Protein AF-A0A8T1Y5Y4-F1 (afdb_monomer)

Organism: NCBI:txid1240361

InterPro domains:
  IPR006527 F-box associated beta-propeller, type 1 [PF07734] (2-130)
  IPR017451 F-box associated beta-propeller domain [TIGR01640] (47-130)

Nearest PDB structures (foldseek):
  8h38-assembly1_I  TM=5.692E-01  e=9.811E-02  Homo sapiens
  6euj-assembly1_C  TM=5.050E-01  e=3.024E-01  Bacteroides thetaiotaomicron VPI-5482
  7eeb-assembly1_H  TM=3.694E-01  e=1.204E-01  Mus musculus
  8jxj-assembly1_A  TM=2.579E-01  e=6.517E-01  Rattus norvegicus

pLDDT: mean 86.03, std 12.74, range [46.47, 97.69]

Structure (mmCIF, N/CA/C/O backbone):
data_AF-A0A8T1Y5Y4-F1
#
_entry.id   AF-A0A8T1Y5Y4-F1
#
loop_
_atom_site.group_PDB
_atom_site.id
_atom_site.type_symbol
_atom_site.label_atom_id
_atom_site.label_alt_id
_atom_site.label_comp_id
_atom_site.label_asym_id
_atom_site.label_entity_id
_atom_site.label_seq_id
_atom_site.pdbx_PDB_ins_code
_atom_site.Cartn_x
_atom_site.Cartn_y
_atom_site.Cartn_z
_atom_site.occupancy
_atom_site.B_iso_or_equiv
_atom_site.auth_seq_id
_atom_site.auth_comp_id
_atom_site.auth_asym_id
_atom_site.auth_atom_id
_atom_site.pdbx_PDB_model_num
ATOM 1 N N . MET A 1 1 ? -3.676 5.613 18.957 1.00 75.56 1 MET A N 1
ATOM 2 C CA . MET A 1 1 ? -4.320 4.454 18.305 1.00 75.56 1 MET A CA 1
ATOM 3 C C . MET A 1 1 ? -3.326 3.865 17.321 1.00 75.56 1 MET A C 1
ATOM 5 O O . MET A 1 1 ? -2.904 4.573 16.415 1.00 75.56 1 MET A O 1
ATOM 9 N N . GLY A 1 2 ? -2.870 2.641 17.576 1.00 87.94 2 GLY A N 1
ATOM 10 C CA . GLY A 1 2 ? -1.969 1.906 16.691 1.00 87.94 2 GLY A CA 1
ATOM 11 C C . GLY A 1 2 ? -2.746 0.980 15.761 1.00 87.94 2 GLY A C 1
ATOM 12 O O . GLY A 1 2 ? -3.940 0.744 15.963 1.00 87.94 2 GLY A O 1
ATOM 13 N N . PHE A 1 3 ? -2.063 0.440 14.758 1.00 91.56 3 PHE A N 1
ATOM 14 C CA . PHE A 1 3 ? -2.609 -0.576 13.866 1.00 91.56 3 PHE A CA 1
ATOM 15 C C . PHE A 1 3 ? -1.686 -1.783 13.837 1.00 91.56 3 PHE A C 1
ATOM 17 O O . PHE A 1 3 ? -0.466 -1.645 13.890 1.00 91.56 3 PHE A O 1
ATOM 24 N N . MET A 1 4 ? -2.276 -2.964 13.732 1.00 91.75 4 MET A N 1
ATOM 25 C CA . MET A 1 4 ? -1.553 -4.217 13.580 1.00 91.75 4 MET A CA 1
ATOM 26 C C . MET A 1 4 ? -2.290 -5.138 12.616 1.00 91.75 4 MET A C 1
ATOM 28 O O . MET A 1 4 ? -3.448 -4.891 12.267 1.00 91.75 4 MET A O 1
ATOM 32 N N . MET A 1 5 ? -1.624 -6.211 12.202 1.00 92.25 5 MET A N 1
ATOM 33 C CA . MET A 1 5 ? -2.266 -7.274 11.442 1.00 92.25 5 MET A CA 1
ATOM 34 C C . MET A 1 5 ? -2.492 -8.526 12.280 1.00 92.25 5 MET A C 1
ATOM 36 O O . MET A 1 5 ? -1.625 -8.914 13.059 1.00 92.25 5 MET A O 1
ATOM 40 N N . MET A 1 6 ? -3.630 -9.176 12.051 1.00 91.94 6 MET A N 1
ATOM 41 C CA . MET A 1 6 ? -3.974 -10.505 12.566 1.00 91.94 6 MET A CA 1
ATOM 42 C C . MET A 1 6 ? -4.724 -11.259 11.469 1.00 91.94 6 MET A C 1
ATOM 44 O O . MET A 1 6 ? -5.631 -10.694 10.871 1.00 91.94 6 MET A O 1
ATOM 48 N N . ASP A 1 7 ? -4.323 -12.491 11.152 1.00 91.44 7 ASP A N 1
ATOM 49 C CA . ASP A 1 7 ? -4.998 -13.350 10.162 1.00 91.44 7 ASP A CA 1
ATOM 50 C C . ASP A 1 7 ? -5.302 -12.669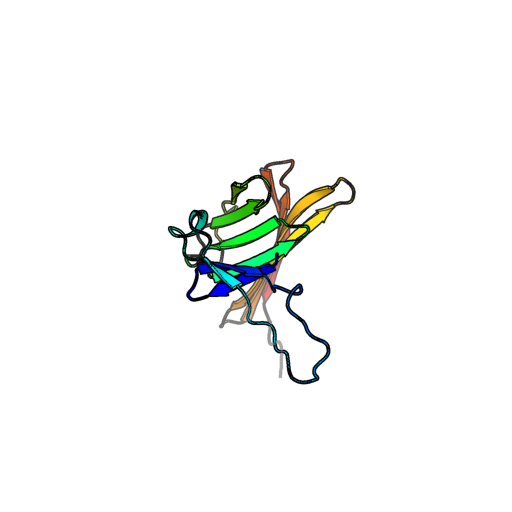 8.811 1.00 91.44 7 ASP A C 1
ATOM 52 O O . ASP A 1 7 ? -6.376 -12.805 8.232 1.00 91.44 7 ASP A O 1
ATOM 56 N N . SER A 1 8 ? -4.331 -11.920 8.272 1.00 93.25 8 SER A N 1
ATOM 57 C CA . SER A 1 8 ? -4.480 -11.116 7.038 1.00 93.25 8 SER A CA 1
ATOM 58 C C . SER A 1 8 ? -5.527 -9.986 7.118 1.00 93.25 8 SER A C 1
ATOM 60 O O . SER A 1 8 ? -5.962 -9.468 6.087 1.00 93.25 8 SER A O 1
ATOM 62 N N . ARG A 1 9 ? -5.941 -9.592 8.326 1.00 94.44 9 ARG A N 1
ATOM 63 C CA . ARG A 1 9 ? -6.838 -8.465 8.619 1.00 94.44 9 ARG A CA 1
ATOM 64 C C . ARG A 1 9 ? -6.088 -7.325 9.279 1.00 94.44 9 ARG A C 1
ATOM 66 O O . ARG A 1 9 ? -5.075 -7.538 9.938 1.00 94.44 9 ARG A O 1
ATOM 73 N N . VAL A 1 10 ? -6.632 -6.118 9.147 1.00 93.69 10 VAL A N 1
ATOM 74 C CA . VAL A 1 10 ? -6.143 -4.934 9.861 1.00 93.69 10 VAL A CA 1
ATOM 75 C C . VAL A 1 10 ? -6.981 -4.727 11.109 1.00 93.69 10 VAL A C 1
ATOM 77 O O . VAL A 1 10 ? -8.206 -4.609 11.037 1.00 93.69 10 V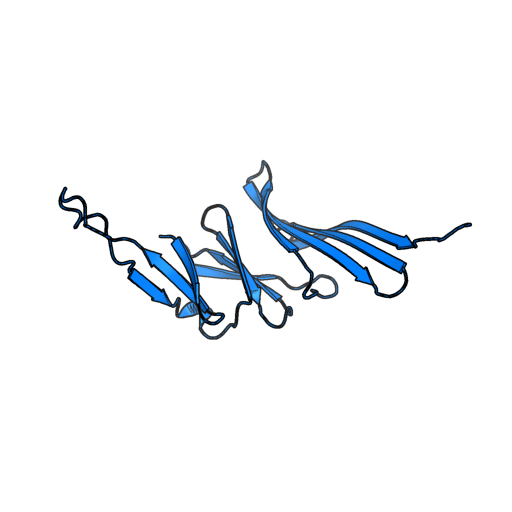AL A O 1
ATOM 80 N N . CYS A 1 11 ? -6.302 -4.627 12.242 1.00 93.62 11 CYS A N 1
ATOM 81 C CA . CYS A 1 11 ? -6.897 -4.329 13.530 1.00 93.62 11 CYS A CA 1
ATOM 82 C C . CYS A 1 11 ? -6.340 -3.007 14.051 1.00 93.62 11 CYS A C 1
ATOM 84 O O . CYS A 1 11 ? -5.145 -2.734 13.940 1.00 93.62 11 CYS A O 1
ATOM 86 N N . SER A 1 12 ? -7.196 -2.188 14.652 1.00 92.38 12 SER A N 1
ATOM 87 C CA . SER A 1 12 ? -6.730 -1.143 15.553 1.00 92.38 12 SER A CA 1
ATOM 88 C C . SER A 1 12 ? -6.379 -1.740 16.904 1.00 92.38 12 SER A C 1
ATOM 90 O O . SER A 1 12 ? -7.098 -2.607 17.401 1.00 92.38 12 SER A O 1
ATOM 92 N N . MET A 1 13 ? -5.324 -1.211 17.506 1.00 91.06 13 MET A N 1
ATOM 93 C CA . MET A 1 13 ? -4.879 -1.542 18.848 1.00 91.06 13 MET A CA 1
ATOM 94 C C . MET A 1 13 ? -4.821 -0.258 19.676 1.00 91.06 13 MET A C 1
ATOM 96 O O . MET A 1 13 ? -4.275 0.762 19.234 1.00 91.06 13 MET A O 1
ATOM 100 N N . ASN A 1 14 ? -5.405 -0.290 20.868 1.00 89.19 14 ASN A N 1
ATOM 101 C CA . ASN A 1 14 ? -5.340 0.810 21.821 1.00 89.19 14 ASN A CA 1
ATOM 102 C C . ASN A 1 14 ? -5.081 0.280 23.231 1.00 89.19 14 ASN A C 1
ATOM 104 O O . ASN A 1 14 ? -5.582 -0.784 23.577 1.00 89.19 14 ASN A O 1
ATOM 108 N N . PHE A 1 15 ? -4.341 1.036 24.037 1.00 84.12 15 PHE A N 1
ATOM 109 C CA . PHE A 1 15 ? -4.075 0.710 25.437 1.00 84.12 15 PHE A CA 1
ATOM 110 C C . PHE A 1 15 ? -4.868 1.672 26.313 1.00 84.12 15 PHE A C 1
ATOM 112 O O . PHE A 1 15 ? -4.809 2.886 26.094 1.00 84.12 15 PHE A O 1
ATOM 119 N N . ASP A 1 16 ? -5.624 1.141 27.270 1.00 79.06 16 ASP A N 1
ATOM 120 C CA . ASP A 1 16 ? -6.289 1.970 28.269 1.00 79.06 16 ASP A CA 1
ATOM 121 C C . ASP A 1 16 ? -5.321 2.274 29.411 1.00 79.06 16 ASP A C 1
ATOM 123 O O . ASP A 1 16 ? -5.145 1.496 30.343 1.00 79.06 16 ASP A O 1
ATOM 127 N N . LEU A 1 17 ? -4.652 3.419 29.307 1.00 76.94 17 LEU A N 1
ATOM 128 C CA . LEU A 1 17 ? -3.669 3.848 30.298 1.00 76.94 17 LEU A CA 1
ATOM 129 C C . LEU A 1 17 ? -4.317 4.516 31.522 1.00 76.94 17 LEU A C 1
ATOM 131 O O . LEU A 1 17 ? -3.597 4.892 32.442 1.00 76.94 17 LEU A O 1
ATOM 135 N N . GLN A 1 18 ? -5.645 4.702 31.551 1.00 72.69 18 GLN A N 1
ATOM 136 C CA . GLN A 1 18 ? -6.312 5.389 32.666 1.00 72.69 18 GLN A CA 1
ATOM 137 C C . GLN A 1 18 ? -6.449 4.517 33.921 1.00 72.69 18 GLN A C 1
ATOM 139 O O . GLN A 1 18 ? -6.648 5.056 35.006 1.00 72.69 18 GLN A O 1
ATOM 144 N N . GLY A 1 19 ? -6.332 3.194 33.780 1.00 61.56 19 GLY A N 1
ATOM 145 C CA . GLY A 1 19 ? -6.462 2.232 34.876 1.00 61.56 19 GLY A CA 1
ATOM 146 C C . GLY A 1 19 ? -5.161 1.868 35.593 1.00 61.56 19 GLY A C 1
ATOM 147 O O . GLY A 1 19 ? -5.213 1.033 36.487 1.00 61.56 19 GLY A O 1
ATOM 148 N N . ILE A 1 20 ? -4.015 2.451 35.215 1.00 66.50 20 ILE A N 1
ATOM 149 C CA . ILE A 1 20 ? -2.715 2.099 35.806 1.00 66.50 20 ILE A CA 1
ATOM 150 C C . ILE A 1 20 ? -2.665 2.633 37.241 1.00 66.50 20 ILE A C 1
ATOM 152 O O . ILE A 1 20 ? -2.441 3.825 37.468 1.00 66.50 20 ILE A O 1
ATOM 156 N N . HIS A 1 21 ? -2.872 1.752 38.218 1.00 62.22 21 HIS A N 1
ATOM 157 C CA . HIS A 1 21 ? -2.487 2.026 39.594 1.00 62.22 21 HIS A CA 1
ATOM 158 C C . HIS A 1 21 ? -0.988 1.717 39.725 1.00 62.22 21 HIS A C 1
ATOM 160 O O . HIS A 1 21 ? -0.473 0.811 39.084 1.00 62.22 21 HIS A O 1
ATOM 166 N N . ASN A 1 22 ? -0.253 2.497 40.524 1.00 60.22 22 ASN A N 1
ATOM 167 C CA . ASN A 1 22 ? 1.211 2.406 40.677 1.00 60.22 22 ASN A CA 1
ATOM 168 C C . ASN A 1 22 ? 1.690 1.126 41.408 1.00 60.22 22 ASN A C 1
ATOM 170 O O . ASN A 1 22 ? 2.527 1.209 42.305 1.00 60.22 22 ASN A O 1
ATOM 174 N N . ASN A 1 23 ? 1.153 -0.043 41.066 1.00 59.56 23 ASN A N 1
ATOM 175 C CA . ASN A 1 23 ? 1.620 -1.334 41.540 1.00 59.56 23 ASN A CA 1
ATOM 176 C C . ASN A 1 23 ? 2.446 -1.983 40.426 1.00 59.56 23 ASN A C 1
ATOM 178 O O . ASN A 1 23 ? 2.074 -1.953 39.256 1.00 59.56 23 ASN A O 1
ATOM 182 N N . GLU A 1 24 ? 3.584 -2.560 40.795 1.00 59.88 24 GLU A N 1
ATOM 183 C CA . GLU A 1 24 ? 4.662 -2.997 39.896 1.00 59.88 24 GLU A CA 1
ATOM 184 C C . GLU A 1 24 ? 4.292 -4.178 38.956 1.00 59.88 24 GLU A C 1
ATOM 186 O O . GLU A 1 24 ? 5.153 -4.682 38.239 1.00 59.88 24 GLU A O 1
ATOM 191 N N . GLU A 1 25 ? 3.015 -4.588 38.908 1.00 61.72 25 GLU A N 1
ATOM 192 C CA . GLU A 1 25 ? 2.484 -5.730 38.140 1.00 61.72 25 GLU A CA 1
ATOM 193 C C . GLU A 1 25 ? 1.307 -5.384 37.189 1.00 61.72 25 GLU A C 1
ATOM 195 O O . GLU A 1 25 ? 0.727 -6.288 36.586 1.00 61.72 25 GLU A O 1
ATOM 200 N N . ASP A 1 26 ? 0.947 -4.105 37.003 1.00 65.31 26 ASP A N 1
ATOM 201 C CA . ASP A 1 26 ? -0.180 -3.709 36.133 1.00 65.31 26 ASP A CA 1
ATOM 202 C C . ASP A 1 26 ? 0.199 -3.753 34.634 1.00 65.31 26 ASP A C 1
ATOM 204 O O . ASP A 1 26 ? 0.584 -2.756 34.016 1.00 65.31 26 ASP A O 1
ATOM 208 N N . PHE A 1 27 ? 0.072 -4.928 34.010 1.00 67.81 27 PHE A N 1
ATOM 209 C CA . PHE A 1 27 ? 0.045 -5.037 32.549 1.00 67.81 27 PHE A CA 1
ATOM 210 C C . PHE A 1 27 ? -1.313 -4.558 32.016 1.00 67.81 27 PHE A C 1
ATOM 212 O O . PHE A 1 27 ? -2.359 -5.092 32.375 1.00 67.81 27 PHE A O 1
ATOM 219 N N . VAL A 1 28 ? -1.304 -3.560 31.127 1.00 74.75 28 VAL A N 1
ATOM 220 C CA . VAL A 1 28 ? -2.524 -3.070 30.469 1.00 74.75 28 VAL A CA 1
ATOM 221 C C . VAL A 1 28 ? -2.893 -3.987 29.308 1.00 74.75 28 VAL A C 1
ATOM 223 O O . VAL A 1 28 ? -2.149 -4.084 28.326 1.00 74.75 28 VAL A O 1
ATOM 226 N N . ASP A 1 29 ? -4.076 -4.594 29.384 1.00 81.00 29 ASP A N 1
ATOM 227 C CA . ASP A 1 29 ? -4.625 -5.374 28.280 1.00 81.00 29 ASP A CA 1
ATOM 228 C C . ASP A 1 29 ? -4.923 -4.473 27.067 1.00 81.00 29 ASP A C 1
ATOM 230 O O . ASP A 1 29 ? -5.644 -3.472 27.175 1.00 81.00 29 ASP A O 1
ATOM 234 N N . PRO A 1 30 ? -4.401 -4.802 25.872 1.00 85.06 30 PRO A N 1
ATOM 235 C CA . PRO A 1 30 ? -4.709 -4.039 24.678 1.00 85.06 30 PRO A CA 1
ATOM 236 C C . PRO A 1 30 ? -6.142 -4.300 24.211 1.00 85.06 30 PRO A C 1
ATOM 238 O O . PRO A 1 30 ? -6.564 -5.436 23.995 1.00 85.06 30 PRO A O 1
ATOM 241 N N . CYS A 1 31 ? -6.873 -3.229 23.919 1.00 88.19 31 CYS A N 1
ATOM 242 C CA . CYS A 1 31 ? -8.122 -3.315 23.183 1.00 88.19 31 CYS A CA 1
ATOM 243 C C . CYS A 1 31 ? -7.819 -3.460 21.687 1.00 88.19 31 CYS A C 1
ATOM 245 O O . CYS A 1 31 ? -7.370 -2.510 21.034 1.00 88.19 31 CYS A O 1
ATOM 247 N N . ILE A 1 32 ? -8.074 -4.651 21.146 1.00 91.25 32 ILE A N 1
ATOM 248 C CA . ILE A 1 32 ? -7.894 -4.966 19.727 1.00 91.25 32 ILE A CA 1
ATOM 249 C C . ILE A 1 32 ? -9.265 -5.021 19.058 1.00 91.25 32 ILE A C 1
ATOM 251 O O . ILE A 1 32 ? -10.162 -5.736 19.501 1.00 91.25 32 ILE A O 1
ATOM 255 N N . LYS A 1 33 ? -9.437 -4.257 17.979 1.00 92.12 33 LYS A N 1
ATOM 256 C CA . LYS A 1 33 ? -10.672 -4.241 17.184 1.00 92.12 33 LYS A CA 1
ATOM 257 C C . LYS A 1 33 ? -10.344 -4.352 15.707 1.00 92.12 33 LYS A C 1
ATOM 259 O O . LYS A 1 33 ? -9.570 -3.549 15.189 1.00 92.12 33 LYS A O 1
ATOM 264 N N . GLN A 1 34 ? -10.952 -5.319 15.030 1.00 92.31 34 GLN A N 1
ATOM 265 C CA . GLN A 1 34 ? -10.843 -5.451 13.582 1.00 92.31 34 GLN A CA 1
ATOM 266 C C . GLN A 1 34 ? -11.513 -4.260 12.884 1.00 92.31 34 GLN A C 1
ATOM 268 O O . GLN A 1 34 ? -12.569 -3.777 13.302 1.00 92.31 34 GLN A O 1
ATOM 273 N N . ILE A 1 35 ? -10.890 -3.769 11.816 1.00 93.56 35 ILE A N 1
ATOM 274 C CA . ILE A 1 35 ? -11.418 -2.656 11.033 1.00 93.56 35 ILE A CA 1
ATOM 275 C C . ILE A 1 35 ? -12.415 -3.186 10.004 1.00 93.56 35 ILE A C 1
ATOM 277 O O . ILE A 1 35 ? -12.025 -3.550 8.897 1.00 93.56 35 ILE A O 1
ATOM 281 N N . ALA A 1 36 ? -13.706 -3.097 10.338 1.00 91.25 36 ALA A N 1
ATOM 282 C CA . ALA A 1 36 ? -14.812 -3.573 9.500 1.00 91.25 36 ALA A CA 1
ATOM 283 C C . ALA A 1 36 ? -14.736 -3.110 8.032 1.00 91.25 36 ALA A C 1
ATOM 285 O O . ALA A 1 36 ? -15.076 -3.839 7.102 1.00 91.25 36 ALA A O 1
ATOM 286 N N . LYS A 1 37 ? -14.240 -1.887 7.801 1.00 89.31 37 LYS A N 1
ATOM 287 C CA . LYS A 1 37 ? -14.089 -1.317 6.456 1.00 89.31 37 LYS A CA 1
ATOM 288 C C . LYS A 1 37 ? -13.144 -2.127 5.551 1.00 89.31 37 LYS A C 1
ATOM 290 O O . LYS A 1 37 ? -13.270 -2.065 4.330 1.00 89.31 37 LYS A O 1
ATOM 295 N N . LEU A 1 38 ? -12.195 -2.854 6.133 1.00 91.62 38 LEU A N 1
ATOM 296 C CA . LEU A 1 38 ? -11.194 -3.644 5.419 1.00 91.62 38 LEU A CA 1
ATOM 297 C C . LEU A 1 38 ? -11.509 -5.150 5.436 1.00 91.62 38 LEU A C 1
ATOM 299 O O . LEU A 1 38 ? -10.746 -5.937 4.885 1.00 91.62 38 LEU A O 1
ATOM 303 N N . ASP A 1 39 ? -12.663 -5.560 5.971 1.00 88.50 39 ASP A N 1
ATOM 304 C CA . ASP A 1 39 ? -13.061 -6.969 6.129 1.00 88.50 39 ASP A CA 1
ATOM 305 C C . ASP A 1 39 ? -13.319 -7.712 4.816 1.00 88.50 39 ASP A C 1
ATOM 307 O O . ASP A 1 39 ? -13.479 -8.929 4.797 1.00 88.50 39 ASP A O 1
ATOM 311 N N . GLN A 1 40 ? -13.360 -7.029 3.684 1.00 89.94 40 GLN A N 1
ATOM 312 C CA . GLN A 1 40 ? -13.498 -7.695 2.386 1.00 89.94 40 GLN A CA 1
ATOM 313 C C . GLN A 1 40 ? -12.151 -7.890 1.685 1.00 89.94 40 GLN A C 1
ATOM 315 O O . GLN A 1 40 ? -12.101 -8.456 0.598 1.00 89.94 40 GLN A O 1
ATOM 320 N N . ILE A 1 41 ? -11.059 -7.414 2.289 1.00 92.75 41 ILE A N 1
ATOM 321 C CA . ILE A 1 41 ? -9.738 -7.369 1.672 1.00 92.75 41 ILE A CA 1
ATOM 322 C C . ILE A 1 41 ? -8.769 -8.160 2.548 1.00 92.75 41 ILE A C 1
ATOM 324 O O . ILE A 1 41 ? -8.620 -7.886 3.737 1.00 92.75 41 ILE A O 1
ATOM 328 N N . GLU A 1 42 ? -8.097 -9.143 1.956 1.00 95.25 42 GLU A N 1
ATOM 329 C CA . GLU A 1 42 ? -6.984 -9.828 2.611 1.00 95.25 42 GLU A CA 1
ATOM 330 C C . GLU A 1 42 ? -5.695 -9.038 2.389 1.00 95.25 42 GLU A C 1
ATOM 332 O O . GLU A 1 42 ? -5.314 -8.745 1.253 1.00 95.25 42 GLU A O 1
ATOM 337 N N . ILE A 1 43 ? -5.016 -8.692 3.478 1.00 95.25 43 ILE A N 1
ATOM 338 C CA . ILE A 1 43 ? -3.835 -7.829 3.473 1.00 95.25 43 ILE A CA 1
ATOM 339 C C . ILE A 1 43 ? -2.627 -8.644 3.933 1.00 95.25 43 ILE A C 1
ATOM 341 O O . ILE A 1 43 ? -2.690 -9.375 4.918 1.00 95.25 43 ILE A O 1
ATOM 345 N N . SER A 1 44 ? -1.519 -8.543 3.198 1.00 94.31 44 SER A N 1
ATOM 346 C CA . SER A 1 44 ? -0.266 -9.245 3.506 1.00 94.31 44 SER A CA 1
ATOM 347 C C . SER A 1 44 ? 0.744 -8.375 4.247 1.00 94.31 44 SER A C 1
ATOM 349 O O . SER A 1 44 ? 1.584 -8.903 4.974 1.00 94.31 44 SER A O 1
ATOM 351 N N . LYS A 1 45 ? 0.683 -7.049 4.075 1.00 93.69 45 LYS A N 1
ATOM 352 C CA . LYS A 1 45 ? 1.576 -6.083 4.730 1.00 93.69 45 LYS A CA 1
ATOM 353 C C . LYS A 1 45 ? 0.842 -4.770 4.987 1.00 93.69 45 LYS A C 1
ATOM 355 O O . LYS A 1 45 ? 0.066 -4.327 4.141 1.00 93.69 45 LYS A O 1
ATOM 360 N N . VAL A 1 46 ? 1.148 -4.128 6.112 1.00 94.88 46 VAL A N 1
ATOM 361 C CA . VAL A 1 46 ? 0.692 -2.775 6.461 1.00 94.88 46 VAL A CA 1
ATOM 362 C C . VAL A 1 46 ? 1.907 -1.925 6.803 1.00 94.88 46 VAL A C 1
ATOM 364 O O . VAL A 1 46 ? 2.764 -2.346 7.575 1.00 94.88 46 VAL A O 1
ATOM 367 N N . LEU A 1 47 ? 1.978 -0.735 6.221 1.00 95.00 47 LEU A N 1
ATOM 368 C CA . LEU A 1 47 ? 3.022 0.259 6.447 1.00 95.00 47 LEU A CA 1
ATOM 369 C C . LEU A 1 47 ? 2.349 1.560 6.874 1.00 95.00 47 LEU A C 1
ATOM 371 O O . LEU A 1 47 ? 1.398 1.995 6.227 1.00 95.00 47 LEU A O 1
ATOM 375 N N . GLN A 1 48 ? 2.829 2.180 7.947 1.00 93.12 48 GLN A N 1
ATOM 376 C CA . GLN A 1 48 ? 2.258 3.414 8.482 1.00 93.12 48 GLN A CA 1
ATOM 377 C C . GLN A 1 48 ? 3.182 4.602 8.212 1.00 93.12 48 GLN A C 1
ATOM 379 O O . GLN A 1 48 ? 4.391 4.506 8.404 1.00 93.12 48 GLN A O 1
ATOM 384 N N . CYS A 1 49 ? 2.606 5.732 7.806 1.00 93.38 49 CYS A N 1
ATOM 385 C CA . CYS A 1 49 ? 3.300 7.013 7.705 1.00 93.38 49 CYS A CA 1
ATOM 386 C C . CYS A 1 49 ? 2.315 8.139 8.025 1.00 93.38 49 CYS A C 1
ATOM 388 O O . CYS A 1 49 ? 1.272 8.215 7.386 1.00 93.38 49 CYS A O 1
ATOM 390 N N . ASP A 1 50 ? 2.624 8.971 9.024 1.00 90.75 50 ASP A N 1
ATOM 391 C CA . ASP A 1 50 ? 1.829 10.153 9.408 1.00 90.75 50 ASP A CA 1
ATOM 392 C C . ASP A 1 50 ? 0.313 9.885 9.529 1.00 90.75 50 ASP A C 1
ATOM 394 O O . ASP A 1 50 ? -0.546 10.611 9.037 1.00 90.75 50 ASP A O 1
ATOM 398 N N . GLY A 1 51 ? -0.033 8.741 10.124 1.00 90.75 51 GLY A N 1
ATOM 399 C CA . GLY A 1 51 ? -1.427 8.336 10.293 1.00 90.75 51 GLY A CA 1
ATOM 400 C C . GLY A 1 51 ? -2.098 7.723 9.057 1.00 90.75 51 GLY A C 1
ATOM 401 O O . GLY A 1 51 ? -3.178 7.154 9.191 1.00 90.75 51 GLY A O 1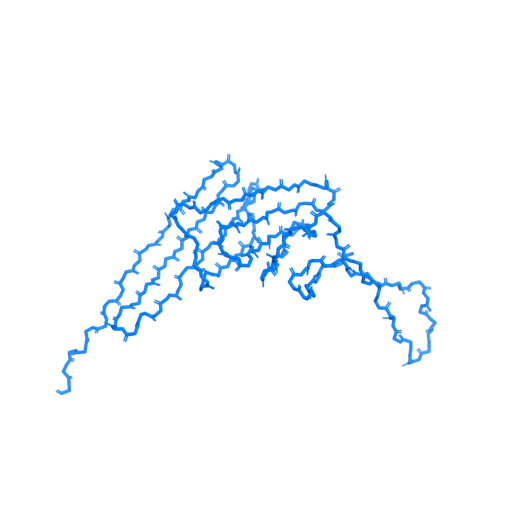
ATOM 402 N N . PHE A 1 52 ? -1.464 7.751 7.885 1.00 93.62 52 PHE A N 1
ATOM 403 C CA . PHE A 1 52 ? -1.879 6.983 6.713 1.00 93.62 52 PHE A CA 1
ATOM 404 C C . PHE A 1 52 ? -1.357 5.551 6.790 1.00 93.62 52 PHE A C 1
ATOM 406 O O . PHE A 1 52 ? -0.268 5.280 7.300 1.00 93.62 52 PHE A O 1
ATOM 413 N N . LEU A 1 53 ? -2.134 4.631 6.227 1.00 95.31 53 LEU A N 1
ATOM 414 C CA . LEU A 1 53 ? -1.788 3.224 6.112 1.00 95.31 53 LEU A CA 1
ATOM 415 C C . LEU A 1 53 ? -1.686 2.841 4.643 1.00 95.31 53 LEU A C 1
ATOM 417 O O . LEU A 1 53 ? -2.639 3.001 3.885 1.00 95.31 53 LEU A O 1
ATOM 421 N N . LEU A 1 54 ? -0.546 2.290 4.253 1.00 97.25 54 LEU A N 1
ATOM 422 C CA . LEU A 1 54 ? -0.366 1.585 2.996 1.00 97.25 54 LEU A CA 1
ATOM 423 C C . LEU A 1 54 ? -0.519 0.084 3.253 1.00 97.25 54 LEU A C 1
ATOM 425 O O . LEU A 1 54 ? 0.274 -0.519 3.971 1.00 97.25 54 LEU A O 1
ATOM 429 N N . CYS A 1 55 ? -1.536 -0.513 2.649 1.00 96.44 55 CYS A N 1
ATOM 430 C CA . CYS A 1 55 ? -1.851 -1.931 2.735 1.00 96.44 55 CYS A CA 1
ATOM 431 C C . CYS A 1 55 ? -1.512 -2.615 1.406 1.00 96.44 55 CYS A C 1
ATOM 433 O O . CYS A 1 55 ? -1.945 -2.169 0.340 1.00 96.44 55 CYS A O 1
ATOM 435 N N . VAL A 1 56 ? -0.769 -3.717 1.465 1.00 96.00 56 VAL A N 1
ATOM 436 C CA . VAL A 1 56 ? -0.495 -4.584 0.311 1.00 96.00 56 VAL A CA 1
ATOM 437 C C . VAL A 1 56 ? -1.542 -5.691 0.299 1.00 96.00 56 VAL A C 1
ATOM 439 O O . VAL A 1 56 ? -1.641 -6.446 1.267 1.00 96.00 56 VAL A O 1
ATOM 442 N N . ILE A 1 57 ? -2.338 -5.790 -0.767 1.00 95.56 57 ILE A N 1
ATOM 443 C CA . ILE A 1 57 ? -3.332 -6.865 -0.889 1.00 95.56 57 ILE A CA 1
ATOM 444 C C . ILE A 1 57 ? -2.598 -8.191 -1.107 1.00 95.56 57 ILE A C 1
ATOM 446 O O . ILE A 1 57 ? -1.594 -8.250 -1.816 1.00 95.56 57 ILE A O 1
ATOM 450 N N . LYS A 1 58 ? -3.080 -9.263 -0.476 1.00 94.19 58 LYS A N 1
ATOM 451 C CA . LYS A 1 58 ? -2.410 -10.570 -0.428 1.00 94.19 58 LYS A CA 1
ATOM 452 C C . LYS A 1 58 ? -2.162 -11.204 -1.798 1.00 94.19 58 LYS A C 1
ATOM 454 O O . LYS A 1 58 ? -1.144 -11.868 -1.978 1.00 94.19 58 LYS A O 1
ATOM 459 N N . ASP A 1 59 ? -3.045 -10.958 -2.763 1.00 92.50 59 ASP A N 1
ATOM 460 C CA . ASP A 1 59 ? -2.899 -11.409 -4.153 1.00 92.50 59 ASP A CA 1
ATOM 461 C C . ASP A 1 59 ? -1.883 -10.582 -4.966 1.00 92.50 59 ASP A C 1
ATOM 463 O O . ASP A 1 59 ? -1.623 -10.892 -6.125 1.00 92.50 59 ASP A O 1
ATOM 467 N N . ASN A 1 60 ? -1.288 -9.543 -4.366 1.00 91.56 60 ASN A N 1
ATOM 468 C CA . ASN A 1 60 ? -0.402 -8.575 -5.011 1.00 91.56 60 ASN A CA 1
ATOM 469 C C . ASN A 1 60 ? -1.037 -7.929 -6.258 1.00 91.56 60 ASN A C 1
ATOM 471 O O . ASN A 1 60 ? -0.339 -7.532 -7.183 1.00 91.56 60 ASN A O 1
ATOM 475 N N . SER A 1 61 ? -2.364 -7.806 -6.326 1.00 93.38 61 SER A N 1
ATOM 476 C CA . SER A 1 61 ? -3.025 -7.165 -7.470 1.00 93.38 61 SER A CA 1
ATOM 477 C C . SER A 1 61 ? -2.966 -5.641 -7.386 1.00 93.38 61 SER A C 1
ATOM 479 O O . SER A 1 61 ? -2.852 -4.952 -8.402 1.00 93.38 61 SER A O 1
ATOM 481 N N . ARG A 1 62 ? -3.085 -5.101 -6.167 1.00 94.88 62 ARG A N 1
ATOM 482 C CA . ARG A 1 62 ? -3.232 -3.671 -5.878 1.00 94.88 62 ARG A CA 1
ATOM 483 C C . ARG A 1 62 ? -2.629 -3.316 -4.520 1.00 94.88 62 ARG A C 1
ATOM 485 O O . ARG A 1 62 ? -2.488 -4.166 -3.642 1.00 94.88 62 ARG A O 1
ATOM 492 N N . LEU A 1 63 ? -2.352 -2.029 -4.336 1.00 97.38 63 LEU A N 1
ATOM 493 C CA . LEU A 1 63 ? -2.131 -1.437 -3.018 1.00 97.38 63 LEU A CA 1
ATOM 494 C C . LEU A 1 63 ? -3.375 -0.657 -2.599 1.00 97.38 63 LEU A C 1
ATOM 496 O O . LEU A 1 63 ? -4.130 -0.171 -3.444 1.00 97.38 63 LEU A O 1
ATOM 500 N N . LEU A 1 64 ? -3.575 -0.508 -1.298 1.00 96.94 64 LEU A N 1
ATOM 501 C CA . LEU A 1 64 ? -4.628 0.315 -0.723 1.00 96.94 64 LEU A CA 1
ATOM 502 C C . LEU A 1 64 ? -4.004 1.327 0.229 1.00 96.94 64 LEU A C 1
ATOM 504 O O . LEU A 1 64 ? -3.360 0.953 1.201 1.00 96.94 64 LEU A O 1
ATOM 508 N N . VAL A 1 65 ? -4.232 2.605 -0.031 1.00 96.94 65 VAL A N 1
ATOM 509 C CA . VAL A 1 65 ? -3.890 3.684 0.892 1.00 96.94 65 VAL A CA 1
ATOM 510 C C . VAL A 1 65 ? -5.150 4.049 1.656 1.00 96.94 65 VAL A C 1
ATOM 512 O O . VAL A 1 65 ? -6.182 4.341 1.049 1.00 96.94 65 VAL A O 1
ATOM 515 N N . TRP A 1 66 ? -5.086 4.020 2.979 1.00 95.75 66 TRP A N 1
ATOM 516 C CA . TRP A 1 66 ? -6.199 4.343 3.857 1.00 95.75 66 TRP A CA 1
ATOM 517 C C . TRP A 1 66 ? -5.805 5.470 4.810 1.00 95.75 66 TRP A C 1
ATOM 519 O O . TRP A 1 66 ? -4.782 5.391 5.482 1.00 95.75 66 TRP A O 1
ATOM 529 N N . ASN A 1 67 ? -6.630 6.515 4.859 1.00 94.12 67 ASN A N 1
ATOM 530 C CA . ASN A 1 67 ? -6.639 7.525 5.906 1.00 94.12 67 ASN A CA 1
ATOM 531 C C . ASN A 1 67 ? -7.725 7.135 6.929 1.00 94.12 67 ASN A C 1
ATOM 533 O O . ASN A 1 67 ? -8.915 7.288 6.627 1.00 94.12 67 ASN A O 1
ATOM 537 N N . PRO A 1 68 ? -7.356 6.629 8.118 1.00 91.19 68 PRO A N 1
ATOM 538 C CA . PRO A 1 68 ? -8.311 6.226 9.144 1.00 91.19 68 PRO A CA 1
ATOM 539 C C . PRO A 1 68 ? -9.101 7.401 9.722 1.00 91.19 68 PRO A C 1
ATOM 541 O O . PRO A 1 68 ? -10.279 7.237 10.021 1.00 91.19 68 PRO A O 1
ATOM 544 N N . TYR A 1 69 ? -8.487 8.584 9.822 1.00 90.00 69 TYR A N 1
ATOM 545 C CA . TYR A 1 69 ? -9.098 9.780 10.411 1.00 90.00 69 TYR A CA 1
ATOM 546 C C . TYR A 1 69 ? -10.247 10.319 9.563 1.00 90.00 69 TYR A C 1
ATOM 548 O O . TYR A 1 69 ? -11.313 10.629 10.082 1.00 90.00 69 TYR A O 1
ATOM 556 N N . LEU A 1 70 ? -10.039 10.399 8.247 1.00 91.56 70 LEU A N 1
ATOM 557 C CA . LEU A 1 70 ? -11.067 10.841 7.299 1.00 91.56 70 LEU A CA 1
ATOM 558 C C . LEU A 1 70 ? -11.900 9.679 6.748 1.00 91.56 70 LEU A C 1
ATOM 560 O O . LEU A 1 70 ? -12.793 9.882 5.928 1.00 91.56 70 LEU A O 1
ATOM 564 N N . GLY A 1 71 ? -11.565 8.444 7.121 1.00 91.00 71 GLY A N 1
ATOM 565 C CA . GLY A 1 71 ? -12.155 7.245 6.543 1.00 91.00 71 GLY A CA 1
ATOM 566 C C . GLY A 1 71 ? -11.933 7.117 5.031 1.00 91.00 71 GLY A C 1
ATOM 567 O O . GLY A 1 71 ? -12.659 6.365 4.391 1.00 91.00 71 GLY A O 1
ATOM 568 N N . GLN A 1 72 ? -10.971 7.812 4.421 1.00 93.75 72 GLN A N 1
ATOM 569 C CA . GLN A 1 72 ? -10.772 7.826 2.965 1.00 93.75 72 GLN A CA 1
ATOM 570 C C . GLN A 1 72 ? -9.860 6.692 2.503 1.00 93.75 72 GLN A C 1
ATOM 572 O O . GLN A 1 72 ? -8.805 6.463 3.081 1.00 93.75 72 GLN A O 1
ATOM 577 N N . THR A 1 73 ? -10.240 5.997 1.435 1.00 95.12 73 THR A N 1
ATOM 578 C CA . THR A 1 73 ? -9.499 4.851 0.885 1.00 95.12 73 THR A CA 1
ATOM 579 C C . THR A 1 73 ? -9.223 5.047 -0.596 1.00 95.12 73 THR A C 1
ATOM 581 O O . THR A 1 73 ? -10.132 5.425 -1.334 1.00 95.12 73 THR A O 1
ATOM 584 N N . ARG A 1 74 ? -8.008 4.728 -1.047 1.00 95.81 74 ARG A N 1
ATOM 585 C CA . ARG A 1 74 ? -7.597 4.814 -2.453 1.00 95.81 74 ARG A CA 1
ATOM 586 C C . ARG A 1 74 ? -6.846 3.560 -2.878 1.00 95.81 74 ARG A C 1
ATOM 588 O O . ARG A 1 74 ? -5.838 3.209 -2.274 1.00 95.81 74 ARG A O 1
ATOM 595 N N . PHE A 1 75 ? -7.313 2.909 -3.939 1.00 96.50 75 PHE A N 1
ATOM 596 C CA . PHE A 1 75 ? -6.579 1.804 -4.551 1.00 96.50 75 PHE A CA 1
ATOM 597 C C . PHE A 1 75 ? -5.534 2.331 -5.528 1.00 96.50 75 PHE A C 1
ATOM 599 O O . PHE A 1 75 ? -5.854 3.141 -6.395 1.00 96.50 75 PHE A O 1
ATOM 606 N N . ILE A 1 76 ? -4.316 1.812 -5.422 1.00 97.50 76 ILE A N 1
ATOM 607 C CA . ILE A 1 76 ? -3.217 2.093 -6.338 1.00 97.50 76 ILE A CA 1
ATOM 608 C C . ILE A 1 76 ? -2.983 0.850 -7.188 1.00 97.50 76 ILE A C 1
ATOM 610 O O . ILE A 1 76 ? -2.738 -0.246 -6.672 1.00 97.50 76 ILE A O 1
ATOM 614 N N . LYS A 1 77 ? -3.096 1.018 -8.503 1.00 95.50 77 LYS A N 1
ATOM 615 C CA . LYS A 1 77 ? -2.806 -0.037 -9.475 1.00 95.50 77 LYS A CA 1
ATOM 616 C C . LYS A 1 77 ? -1.310 -0.045 -9.800 1.00 95.50 77 LYS A C 1
ATOM 618 O O . LYS A 1 77 ? -0.684 1.018 -9.748 1.00 95.50 77 LYS A O 1
ATOM 623 N N . PRO A 1 78 ? -0.728 -1.203 -10.140 1.00 92.94 78 PRO A N 1
ATOM 624 C CA . PRO A 1 78 ? 0.633 -1.241 -10.651 1.00 92.94 78 PRO A CA 1
ATOM 625 C C . PRO A 1 78 ? 0.706 -0.551 -12.012 1.00 92.94 78 PRO A C 1
ATOM 627 O O . PRO A 1 78 ? -0.288 -0.472 -12.733 1.00 92.94 78 PRO A O 1
ATOM 630 N N . ARG A 1 79 ? 1.906 -0.107 -12.394 1.00 90.50 79 ARG A N 1
ATOM 631 C CA . ARG A 1 79 ? 2.177 0.315 -13.772 1.00 90.50 79 ARG A CA 1
ATOM 632 C C . ARG A 1 79 ? 2.123 -0.868 -14.747 1.00 90.50 79 ARG A C 1
ATOM 634 O O . ARG A 1 79 ? 1.469 -0.768 -15.775 1.00 90.50 79 ARG A O 1
ATOM 641 N N . ASN A 1 80 ? 2.790 -1.970 -14.392 1.00 88.50 80 ASN A N 1
ATOM 642 C CA . ASN A 1 80 ? 2.819 -3.216 -15.168 1.00 88.50 80 ASN A CA 1
ATOM 643 C C . ASN A 1 80 ? 2.204 -4.365 -14.354 1.00 88.50 80 ASN A C 1
ATOM 645 O O . ASN A 1 80 ? 1.129 -4.865 -14.663 1.00 88.50 80 ASN A O 1
ATOM 649 N N . SER A 1 81 ? 2.871 -4.743 -13.267 1.00 90.25 81 SER A N 1
ATOM 650 C CA . SER A 1 81 ? 2.421 -5.738 -12.293 1.00 90.25 81 SER A CA 1
ATOM 651 C C . SER A 1 81 ? 3.131 -5.492 -10.963 1.00 90.25 81 SER A C 1
ATOM 653 O O . SER A 1 81 ? 4.222 -4.910 -10.950 1.00 90.25 81 SER A O 1
ATOM 655 N N . PHE A 1 82 ? 2.522 -5.912 -9.852 1.00 91.81 82 PHE A N 1
ATOM 656 C CA . PHE A 1 82 ? 3.239 -6.069 -8.587 1.00 91.81 82 PHE A CA 1
ATOM 657 C C . PHE A 1 82 ? 3.739 -7.507 -8.449 1.00 91.81 82 PHE A C 1
ATOM 659 O O . PHE A 1 82 ? 3.188 -8.444 -9.025 1.00 91.81 82 PHE A O 1
ATOM 666 N N . HIS A 1 83 ? 4.807 -7.664 -7.685 1.00 87.31 83 HIS A N 1
ATOM 667 C CA . HIS A 1 83 ? 5.497 -8.909 -7.432 1.00 87.31 83 HIS A CA 1
ATOM 668 C C . HIS A 1 83 ? 5.527 -9.189 -5.929 1.00 87.31 83 HIS A C 1
ATOM 670 O O . HIS A 1 83 ? 5.631 -8.280 -5.108 1.00 87.31 83 HIS A O 1
ATOM 676 N N . ARG A 1 84 ? 5.502 -10.468 -5.547 1.00 86.94 84 ARG A N 1
ATOM 677 C CA . ARG A 1 84 ? 5.545 -10.885 -4.132 1.00 86.94 84 ARG A CA 1
ATOM 678 C C . ARG A 1 84 ? 6.803 -10.408 -3.389 1.00 86.94 84 ARG A C 1
ATOM 680 O O . ARG A 1 84 ? 6.779 -10.265 -2.167 1.00 86.94 84 ARG A O 1
ATOM 687 N N . LEU A 1 85 ? 7.896 -10.192 -4.126 1.00 87.50 85 LEU A N 1
ATOM 688 C CA . LEU A 1 85 ? 9.172 -9.710 -3.589 1.00 87.50 85 LEU A CA 1
ATOM 689 C C . LEU A 1 85 ? 9.243 -8.184 -3.495 1.00 87.50 85 LEU A C 1
ATOM 691 O O . LEU A 1 85 ? 10.218 -7.667 -2.953 1.00 87.50 85 LEU A O 1
ATOM 695 N N . ASP A 1 86 ? 8.221 -7.467 -3.978 1.00 91.81 86 ASP A N 1
ATOM 696 C CA . ASP A 1 86 ? 8.187 -6.017 -3.860 1.00 91.81 86 ASP A CA 1
ATOM 697 C C . ASP A 1 86 ? 8.262 -5.597 -2.388 1.00 91.81 86 ASP A C 1
ATOM 699 O O . ASP A 1 86 ? 7.562 -6.102 -1.491 1.00 91.81 86 ASP A O 1
ATOM 703 N N . ARG A 1 87 ? 9.128 -4.617 -2.158 1.00 93.56 87 ARG A N 1
ATOM 704 C CA . ARG A 1 87 ? 9.247 -3.887 -0.905 1.00 93.56 87 ARG A CA 1
ATOM 705 C C . ARG A 1 87 ? 8.651 -2.508 -1.109 1.00 93.56 87 ARG A C 1
ATOM 707 O O . ARG A 1 87 ? 8.860 -1.886 -2.146 1.00 93.56 87 ARG A O 1
ATOM 714 N N . TYR A 1 88 ? 7.923 -2.037 -0.108 1.00 95.94 88 TYR A N 1
ATOM 715 C CA . TYR A 1 88 ? 7.228 -0.761 -0.176 1.00 95.94 88 TYR A CA 1
ATOM 716 C C . TYR A 1 88 ? 7.625 0.130 0.992 1.00 95.94 88 TYR A C 1
ATOM 718 O O . TYR A 1 88 ? 7.893 -0.362 2.088 1.00 95.94 88 TYR A O 1
ATOM 726 N N . ALA A 1 89 ? 7.603 1.437 0.762 1.00 95.88 89 ALA A N 1
ATOM 727 C CA . ALA A 1 89 ? 7.622 2.448 1.807 1.00 95.88 89 ALA A CA 1
ATOM 728 C C . ALA A 1 89 ? 6.620 3.556 1.462 1.00 95.88 89 ALA A C 1
ATOM 730 O O . ALA A 1 89 ? 6.429 3.885 0.291 1.00 95.88 89 ALA A O 1
ATOM 731 N N . LEU A 1 90 ? 5.982 4.121 2.485 1.00 96.69 90 LEU A N 1
ATOM 732 C CA . LEU A 1 90 ? 5.105 5.283 2.370 1.00 96.69 90 LEU A CA 1
ATOM 733 C C . LEU A 1 90 ? 5.819 6.480 3.004 1.00 96.69 90 LEU A C 1
ATOM 735 O O . LEU A 1 90 ? 6.370 6.356 4.096 1.00 96.69 90 LEU A O 1
ATOM 739 N N . GLY A 1 91 ? 5.816 7.616 2.318 1.00 95.81 91 GLY A N 1
ATOM 740 C CA . GLY A 1 91 ? 6.440 8.852 2.785 1.00 95.81 91 GLY A CA 1
ATOM 741 C C . GLY A 1 91 ? 5.859 10.064 2.071 1.00 95.81 91 GLY A C 1
ATOM 742 O O . GLY A 1 91 ? 4.858 9.943 1.367 1.00 95.81 91 GLY A O 1
ATOM 743 N N .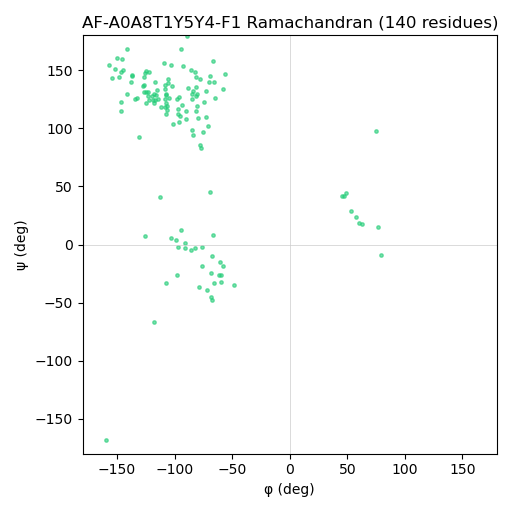 TYR A 1 92 ? 6.495 11.220 2.221 1.00 95.06 92 TYR A N 1
ATOM 744 C CA . TYR A 1 92 ? 6.136 12.452 1.520 1.00 95.06 92 TYR A CA 1
ATOM 745 C C . TYR A 1 92 ? 7.389 13.277 1.197 1.00 95.06 92 TYR A C 1
ATOM 747 O O . TYR A 1 92 ? 8.448 13.063 1.786 1.00 95.06 92 TYR A O 1
ATOM 755 N N . ASP A 1 93 ? 7.287 14.184 0.225 1.00 92.81 93 ASP A N 1
ATOM 756 C CA . ASP A 1 93 ? 8.350 15.150 -0.086 1.00 92.81 93 ASP A CA 1
ATOM 757 C C . ASP A 1 93 ? 8.216 16.456 0.716 1.00 92.81 93 ASP A C 1
ATOM 759 O O . ASP A 1 93 ? 7.275 16.648 1.481 1.00 92.81 93 ASP A O 1
ATOM 763 N N . ASN A 1 94 ? 9.145 17.392 0.512 1.00 93.31 94 ASN A N 1
ATOM 764 C CA . ASN A 1 94 ? 9.155 18.693 1.194 1.00 93.31 94 ASN A CA 1
ATOM 765 C C . ASN A 1 94 ? 7.908 19.555 0.923 1.00 93.31 94 ASN A C 1
ATOM 767 O O . ASN A 1 94 ? 7.671 20.517 1.645 1.00 93.31 94 ASN A O 1
ATOM 771 N N . ASN A 1 95 ? 7.113 19.221 -0.097 1.00 93.50 95 ASN A N 1
ATOM 772 C CA . ASN A 1 95 ? 5.851 19.890 -0.403 1.00 93.50 95 ASN A CA 1
ATOM 773 C C . ASN A 1 95 ? 4.651 19.156 0.226 1.00 93.50 95 ASN A C 1
ATOM 775 O O . ASN A 1 95 ? 3.512 19.423 -0.148 1.00 93.50 95 ASN A O 1
ATOM 779 N N . HIS A 1 96 ? 4.899 18.211 1.142 1.00 89.88 96 HIS A N 1
ATOM 780 C CA . HIS A 1 96 ? 3.900 17.337 1.763 1.00 89.88 96 HIS A CA 1
ATOM 781 C C . HIS A 1 96 ? 3.093 16.499 0.761 1.00 89.88 96 HIS A C 1
ATOM 783 O O . HIS A 1 96 ? 1.993 16.033 1.067 1.00 89.88 96 HIS A O 1
ATOM 789 N N . ASN A 1 97 ? 3.643 16.246 -0.431 1.00 93.25 97 ASN A N 1
ATOM 790 C CA . ASN A 1 97 ? 3.023 15.315 -1.361 1.00 93.25 97 ASN A CA 1
ATOM 791 C C . ASN A 1 97 ? 3.413 13.900 -0.964 1.00 93.25 97 ASN A C 1
ATOM 793 O O . ASN A 1 97 ? 4.584 13.522 -1.065 1.00 93.25 97 ASN A O 1
ATOM 797 N N . TYR A 1 98 ? 2.423 13.113 -0.553 1.00 94.50 98 TYR A N 1
ATOM 798 C CA . TYR A 1 98 ? 2.609 11.695 -0.282 1.00 94.50 98 TYR A CA 1
ATOM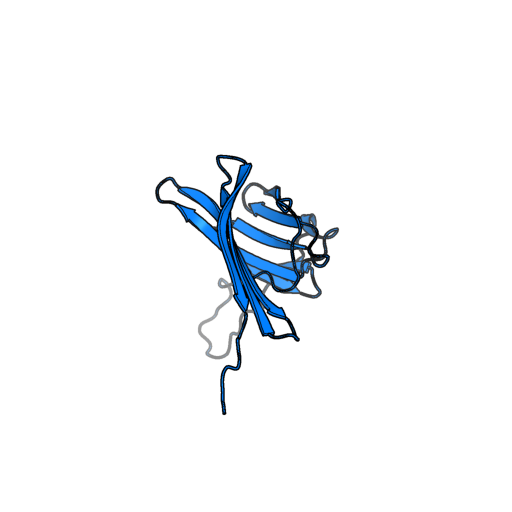 799 C C . TYR A 1 98 ? 3.169 10.971 -1.507 1.00 94.50 98 TYR A C 1
ATOM 801 O O . TYR A 1 98 ? 2.870 11.323 -2.653 1.00 94.50 98 TYR A O 1
ATOM 809 N N . LYS A 1 99 ? 3.990 9.951 -1.253 1.00 96.38 99 LYS A N 1
ATOM 810 C CA . LYS A 1 99 ? 4.612 9.085 -2.252 1.00 96.38 99 LYS A CA 1
ATOM 811 C C . LYS A 1 99 ? 4.723 7.653 -1.750 1.00 96.38 99 LYS A C 1
ATOM 813 O O . LYS A 1 99 ? 4.888 7.413 -0.554 1.00 96.38 99 LYS A O 1
ATOM 818 N N . ILE A 1 100 ? 4.674 6.707 -2.682 1.00 97.69 100 ILE A N 1
ATOM 819 C CA . ILE A 1 100 ? 4.953 5.293 -2.407 1.00 97.69 100 ILE A CA 1
ATOM 820 C C . ILE A 1 100 ? 6.242 4.934 -3.121 1.00 97.69 100 ILE A C 1
ATOM 822 O O . ILE A 1 100 ? 6.295 4.990 -4.345 1.00 97.69 100 ILE A O 1
ATOM 826 N N . LEU A 1 101 ? 7.264 4.542 -2.371 1.00 96.31 101 LEU A N 1
ATOM 827 C CA . LEU A 1 101 ? 8.445 3.912 -2.940 1.00 96.31 101 LEU A CA 1
ATOM 828 C C . LEU A 1 101 ? 8.169 2.419 -3.084 1.00 96.31 101 LEU A C 1
ATOM 830 O O . LEU A 1 101 ? 7.753 1.769 -2.126 1.00 96.31 101 LEU A O 1
ATOM 834 N N . ARG A 1 102 ? 8.428 1.882 -4.270 1.00 95.44 102 ARG A N 1
ATOM 835 C CA . ARG A 1 102 ? 8.439 0.452 -4.559 1.00 95.44 102 ARG A CA 1
ATOM 836 C C . ARG A 1 102 ? 9.852 0.059 -4.961 1.00 95.44 102 ARG A C 1
ATOM 838 O O . ARG A 1 102 ? 10.405 0.669 -5.871 1.00 95.44 102 ARG A O 1
ATOM 845 N N . LEU A 1 103 ? 10.403 -0.970 -4.326 1.00 92.44 103 LEU A N 1
ATOM 846 C CA . LEU A 1 103 ? 11.657 -1.599 -4.727 1.00 92.44 103 LEU A CA 1
ATOM 847 C C . LEU A 1 103 ? 11.405 -3.056 -5.099 1.00 92.44 103 LEU A C 1
ATOM 849 O O . LEU A 1 103 ? 10.823 -3.807 -4.313 1.00 92.44 103 LEU A O 1
ATOM 853 N N . LEU A 1 104 ? 11.894 -3.442 -6.269 1.00 87.94 104 LEU A N 1
ATOM 854 C CA . LEU A 1 104 ? 12.003 -4.819 -6.711 1.00 87.94 104 LEU A CA 1
ATOM 855 C C . LEU A 1 104 ? 13.478 -5.208 -6.658 1.00 87.94 104 LEU A C 1
ATOM 857 O O . LEU A 1 104 ? 14.313 -4.588 -7.312 1.00 87.94 104 LEU A O 1
ATOM 861 N N . ASP A 1 105 ? 13.771 -6.216 -5.853 1.00 83.12 105 ASP A N 1
ATOM 862 C CA . ASP A 1 105 ? 15.095 -6.805 -5.691 1.00 83.12 105 ASP A CA 1
ATOM 863 C C . ASP A 1 105 ? 14.907 -8.319 -5.811 1.00 83.12 105 ASP A C 1
ATOM 865 O O . ASP A 1 105 ? 14.494 -8.979 -4.852 1.00 83.12 105 ASP A O 1
ATOM 869 N N . ASP A 1 106 ? 15.067 -8.831 -7.034 1.00 76.06 106 ASP A N 1
ATOM 870 C CA . ASP A 1 106 ? 14.829 -10.233 -7.375 1.00 76.06 106 ASP A CA 1
ATOM 871 C C . ASP A 1 106 ? 16.102 -10.887 -7.916 1.00 76.06 106 ASP A C 1
ATOM 873 O O . ASP A 1 106 ? 16.737 -10.392 -8.850 1.00 76.06 106 ASP A O 1
ATOM 877 N N . TYR A 1 107 ? 16.467 -12.019 -7.322 1.00 68.12 107 TYR A N 1
ATOM 878 C CA . TYR A 1 107 ? 17.569 -12.859 -7.771 1.00 68.12 107 TYR A CA 1
ATOM 879 C C . TYR A 1 107 ? 16.971 -14.037 -8.531 1.00 68.12 107 TYR A C 1
ATOM 881 O O . TYR A 1 107 ? 16.457 -14.979 -7.924 1.00 68.12 107 TYR A O 1
ATOM 889 N N . PHE A 1 108 ? 17.058 -14.009 -9.859 1.00 66.31 108 PHE A N 1
ATOM 890 C CA . PHE A 1 108 ? 16.682 -15.166 -10.657 1.00 66.31 108 PHE A CA 1
ATOM 891 C C . PHE A 1 108 ? 17.691 -16.298 -10.440 1.00 66.31 108 PHE A C 1
ATOM 893 O O . PHE A 1 108 ? 18.895 -16.070 -10.290 1.00 66.31 108 PHE A O 1
ATOM 900 N N . PHE A 1 109 ? 17.194 -17.538 -10.462 1.00 58.25 109 PHE A N 1
ATOM 901 C CA . PHE A 1 109 ? 18.003 -18.748 -10.277 1.00 58.25 109 PHE A CA 1
ATOM 902 C C . PHE A 1 109 ? 19.152 -18.880 -11.304 1.00 58.25 109 PHE A C 1
ATOM 904 O O . PHE A 1 109 ? 20.136 -19.555 -11.013 1.00 58.25 109 PHE A O 1
ATOM 911 N N . ASP A 1 110 ? 19.092 -18.166 -12.437 1.00 61.34 110 ASP A N 1
ATOM 912 C CA . ASP A 1 110 ? 20.020 -18.296 -13.571 1.00 61.34 110 ASP A CA 1
ATOM 913 C C . ASP A 1 110 ? 20.939 -17.080 -13.817 1.00 61.34 110 ASP A C 1
ATOM 915 O O . ASP A 1 110 ? 21.270 -16.758 -14.954 1.00 61.34 110 ASP A O 1
ATOM 919 N N . ARG A 1 111 ? 21.469 -16.463 -12.749 1.00 62.78 111 ARG A N 1
ATOM 920 C CA . ARG A 1 111 ? 22.5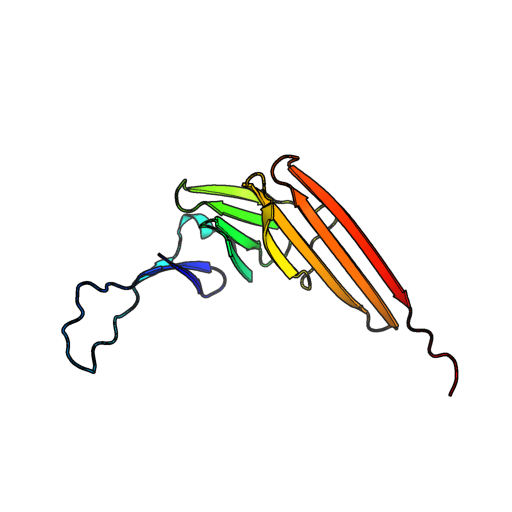39 -15.427 -12.800 1.00 62.78 111 ARG A CA 1
ATOM 921 C C . ARG A 1 111 ? 22.109 -14.025 -13.238 1.00 62.78 111 ARG A C 1
ATOM 923 O O . ARG A 1 111 ? 22.979 -13.194 -13.511 1.00 62.78 111 ARG A O 1
ATOM 930 N N . GLU A 1 112 ? 20.814 -13.741 -13.237 1.00 67.75 112 GLU A N 1
ATOM 931 C CA . GLU A 1 112 ? 20.285 -12.397 -13.465 1.00 67.75 112 GLU A CA 1
ATOM 932 C C . GLU A 1 112 ? 19.739 -11.818 -12.163 1.00 67.75 112 GLU A C 1
ATOM 934 O O . GLU A 1 112 ? 18.910 -12.422 -11.483 1.00 67.75 112 GLU A O 1
ATOM 939 N N . HIS A 1 113 ? 20.231 -10.640 -11.795 1.00 73.25 113 HIS A N 1
ATOM 940 C CA . HIS A 1 113 ? 19.714 -9.875 -10.671 1.00 73.25 113 HIS A CA 1
ATOM 941 C C . HIS A 1 113 ? 18.926 -8.689 -11.211 1.00 73.25 113 HIS A C 1
ATOM 943 O O . HIS A 1 113 ? 19.472 -7.832 -11.909 1.00 73.25 113 HIS A O 1
ATOM 949 N N . LEU A 1 114 ? 17.626 -8.684 -10.931 1.00 76.56 114 LEU A N 1
ATOM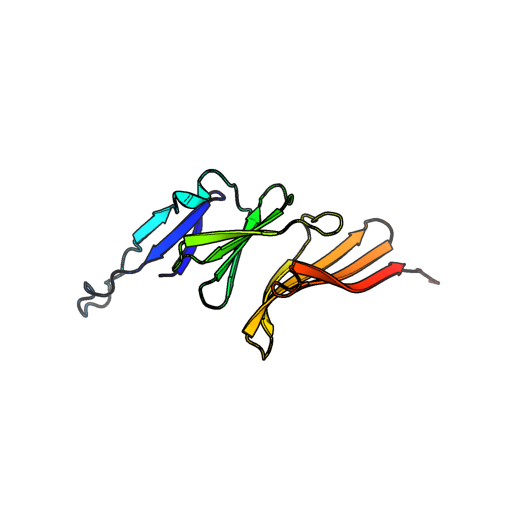 950 C CA . LEU A 1 114 ? 16.728 -7.622 -11.334 1.00 76.56 114 LEU A CA 1
ATOM 951 C C . LEU A 1 114 ? 16.556 -6.651 -10.174 1.00 76.56 114 LEU A C 1
ATOM 953 O O . LEU A 1 114 ? 15.933 -6.968 -9.160 1.00 76.56 114 LEU A O 1
ATOM 957 N N . PHE A 1 115 ? 17.083 -5.446 -10.366 1.00 83.38 115 PHE A N 1
ATOM 958 C CA . PHE A 1 115 ? 16.935 -4.354 -9.422 1.00 83.38 115 PHE A CA 1
ATOM 959 C C . PHE A 1 115 ? 16.191 -3.201 -10.079 1.00 83.38 115 PHE A C 1
ATOM 961 O O . PHE A 1 115 ? 16.629 -2.645 -11.088 1.00 83.38 115 PHE A O 1
ATOM 968 N N . GLY A 1 116 ? 15.071 -2.803 -9.494 1.00 87.00 116 GLY A N 1
ATOM 969 C CA . GLY A 1 116 ? 14.320 -1.651 -9.961 1.00 87.00 116 GLY A CA 1
ATOM 970 C C . GLY A 1 116 ? 13.645 -0.923 -8.819 1.00 87.00 116 GLY A C 1
ATOM 971 O O . GLY A 1 116 ? 13.242 -1.534 -7.832 1.00 87.00 116 GLY A O 1
ATOM 972 N N . TYR A 1 117 ? 13.497 0.391 -8.956 1.00 91.06 117 TYR A N 1
ATOM 973 C CA . TYR A 1 117 ? 12.641 1.144 -8.055 1.00 91.06 117 TYR A CA 1
ATOM 974 C C . TYR A 1 117 ? 11.799 2.177 -8.796 1.00 91.06 117 TYR A C 1
ATOM 976 O O . TYR A 1 117 ? 12.231 2.855 -9.735 1.00 91.06 117 TYR A O 1
ATOM 984 N N . GLU A 1 118 ? 10.553 2.262 -8.350 1.00 94.81 118 GLU A N 1
ATOM 985 C CA . GLU A 1 118 ? 9.525 3.144 -8.877 1.00 94.81 118 GLU A CA 1
ATOM 986 C C . GLU A 1 118 ? 8.957 3.968 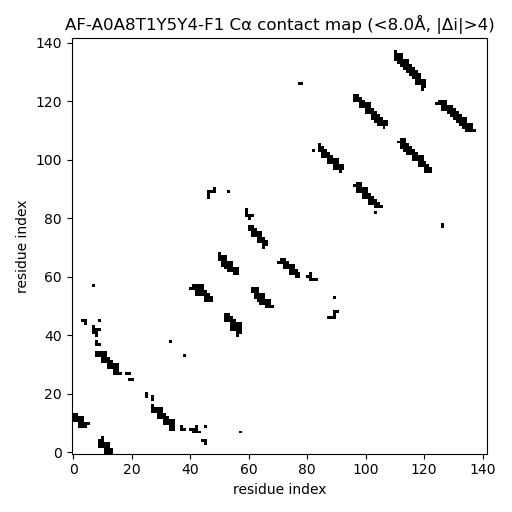-7.722 1.00 94.81 118 GLU A C 1
ATOM 988 O O . GLU A 1 118 ? 8.864 3.496 -6.586 1.00 94.81 118 GLU A O 1
ATOM 993 N N . ILE A 1 119 ? 8.554 5.202 -8.012 1.00 96.75 119 ILE A N 1
ATOM 994 C CA . ILE A 1 119 ? 7.870 6.063 -7.051 1.00 96.75 119 ILE A CA 1
ATOM 995 C C . ILE A 1 119 ? 6.486 6.404 -7.581 1.00 96.75 119 ILE A C 1
ATOM 997 O O . ILE A 1 119 ? 6.353 6.948 -8.676 1.00 96.75 119 ILE A O 1
ATOM 1001 N N . TYR A 1 120 ? 5.456 6.108 -6.796 1.00 97.19 120 TYR A N 1
ATOM 1002 C CA . TYR A 1 120 ? 4.118 6.631 -7.024 1.00 97.19 120 TYR A CA 1
ATOM 1003 C C . TYR A 1 120 ? 4.018 8.035 -6.452 1.00 97.19 120 TYR A C 1
ATOM 1005 O O . TYR A 1 120 ? 4.314 8.235 -5.273 1.00 97.19 120 TYR A O 1
ATOM 1013 N N . ASP A 1 121 ? 3.564 8.983 -7.259 1.00 95.94 121 ASP A N 1
ATOM 1014 C CA . ASP A 1 121 ? 3.293 10.346 -6.824 1.00 95.94 121 ASP A CA 1
ATOM 1015 C C . ASP A 1 121 ? 1.782 10.586 -6.794 1.00 95.94 121 ASP A C 1
ATOM 1017 O O . ASP A 1 121 ? 1.107 10.496 -7.822 1.00 95.94 121 ASP A O 1
ATOM 1021 N N . PHE A 1 122 ? 1.244 10.894 -5.613 1.00 94.81 122 PHE A N 1
ATOM 1022 C CA . PHE A 1 122 ? -0.193 11.111 -5.440 1.00 94.81 122 PHE A CA 1
ATOM 1023 C C . PHE A 1 122 ? -0.682 12.388 -6.129 1.00 94.81 122 PHE A C 1
ATOM 1025 O O . PHE A 1 122 ? -1.864 12.459 -6.467 1.00 94.81 122 PHE A O 1
ATOM 1032 N N . SER A 1 123 ? 0.201 13.371 -6.344 1.00 93.88 123 SER A N 1
ATOM 1033 C CA . SER A 1 123 ? -0.144 14.631 -7.012 1.00 93.88 123 SER A CA 1
ATOM 1034 C C . SER A 1 123 ? -0.381 14.435 -8.511 1.00 93.88 123 SER A C 1
ATOM 1036 O O . SER A 1 123 ? -1.317 15.004 -9.066 1.00 93.88 123 SER A O 1
ATOM 1038 N N . SER A 1 124 ? 0.424 13.584 -9.160 1.00 94.56 124 SER A N 1
ATOM 1039 C CA . SER A 1 124 ? 0.289 13.250 -10.584 1.00 94.56 124 SER A CA 1
ATOM 1040 C C . SER A 1 124 ? -0.439 11.931 -10.844 1.00 94.56 124 SER A C 1
ATOM 1042 O O . SER A 1 124 ? -0.493 11.497 -11.993 1.00 94.56 124 SER A O 1
ATOM 1044 N N . ASP A 1 125 ? -0.930 11.277 -9.790 1.00 94.94 125 ASP A N 1
ATOM 1045 C CA . ASP A 1 125 ? -1.631 9.987 -9.805 1.00 94.94 125 ASP A CA 1
ATOM 1046 C C . ASP A 1 125 ? -0.948 8.923 -10.683 1.00 94.94 125 ASP A C 1
ATOM 1048 O O . ASP A 1 125 ? -1.581 8.219 -11.469 1.00 94.94 125 ASP A O 1
ATOM 1052 N N . SER A 1 126 ? 0.384 8.853 -10.614 1.00 95.56 126 SER A N 1
ATOM 1053 C CA . SER A 1 126 ? 1.173 8.048 -11.548 1.00 95.56 126 SER A CA 1
ATOM 1054 C C . SER A 1 126 ? 2.486 7.547 -10.960 1.00 95.56 126 SER A C 1
ATOM 1056 O O . SER A 1 126 ? 3.097 8.170 -10.089 1.00 95.56 126 SER A O 1
ATOM 1058 N N . TRP A 1 127 ? 2.926 6.398 -11.477 1.00 96.69 127 TRP A N 1
ATOM 1059 C CA . TRP A 1 127 ? 4.238 5.821 -11.203 1.00 96.69 127 TRP A CA 1
ATOM 1060 C C . TRP A 1 127 ? 5.308 6.471 -12.078 1.00 96.69 127 TRP A C 1
ATOM 1062 O O . TRP A 1 127 ? 5.141 6.599 -13.292 1.00 96.69 127 TRP A O 1
ATOM 1072 N N . ARG A 1 128 ? 6.442 6.807 -11.468 1.00 94.19 128 ARG A N 1
ATOM 1073 C CA . ARG A 1 128 ? 7.665 7.249 -12.138 1.00 94.19 128 ARG A CA 1
ATOM 1074 C C . ARG A 1 128 ? 8.754 6.210 -11.910 1.00 94.19 128 ARG A C 1
ATOM 1076 O O . ARG A 1 128 ? 9.049 5.870 -10.766 1.00 94.19 128 ARG A O 1
ATOM 1083 N N . VAL A 1 129 ? 9.348 5.711 -12.991 1.00 87.25 129 VAL A N 1
ATOM 1084 C CA . VAL A 1 129 ? 10.516 4.824 -12.903 1.00 87.25 129 VAL A CA 1
ATOM 1085 C C . VAL A 1 129 ? 11.750 5.668 -12.695 1.00 87.25 129 VAL A C 1
ATOM 1087 O O . VAL A 1 129 ? 11.978 6.614 -13.445 1.00 87.25 129 VAL A O 1
ATOM 1090 N N . LEU A 1 130 ? 12.541 5.309 -11.695 1.00 82.81 130 LEU A N 1
ATOM 1091 C CA . LEU A 1 130 ? 13.804 5.982 -11.427 1.00 82.81 130 LEU A CA 1
ATOM 1092 C C . LEU A 1 130 ? 14.999 5.113 -11.817 1.00 82.81 130 LEU A C 1
ATOM 1094 O O . LEU A 1 130 ? 15.996 5.642 -12.298 1.00 82.81 130 LEU A O 1
ATOM 1098 N N . LEU A 1 131 ? 14.891 3.789 -11.677 1.00 80.31 131 LEU A N 1
ATOM 1099 C CA . LEU A 1 131 ? 15.930 2.860 -12.110 1.00 80.31 131 LEU A CA 1
ATOM 1100 C C . LEU A 1 131 ? 15.350 1.481 -12.425 1.00 80.31 131 LEU A C 1
ATOM 1102 O O . LEU A 1 131 ? 14.456 1.007 -11.724 1.00 80.31 131 LEU A O 1
ATOM 1106 N N . PHE A 1 132 ? 15.902 0.832 -13.446 1.00 77.56 132 PHE A N 1
ATOM 1107 C CA . PHE A 1 132 ? 15.676 -0.576 -13.760 1.00 77.56 132 PHE A CA 1
ATOM 1108 C C . PHE A 1 132 ? 16.969 -1.145 -14.351 1.00 77.56 132 PHE A C 1
ATOM 1110 O O . PHE A 1 132 ? 17.421 -0.682 -15.398 1.00 77.56 132 PHE A O 1
ATOM 1117 N N . ILE A 1 133 ? 17.595 -2.094 -13.657 1.00 75.69 133 ILE A N 1
ATOM 1118 C CA . ILE A 1 133 ? 18.861 -2.723 -14.043 1.00 75.69 133 ILE A CA 1
ATOM 1119 C C . ILE A 1 133 ? 18.682 -4.241 -14.030 1.00 75.69 133 ILE A C 1
ATOM 1121 O O . ILE A 1 133 ? 18.132 -4.801 -13.084 1.00 75.69 133 ILE A O 1
ATOM 1125 N N . ILE A 1 134 ? 19.214 -4.890 -15.066 1.00 74.06 134 ILE A N 1
ATOM 1126 C CA . ILE A 1 134 ? 19.437 -6.335 -15.115 1.00 74.06 134 ILE A CA 1
ATOM 1127 C C . ILE A 1 134 ? 20.947 -6.557 -14.996 1.00 74.06 134 ILE A C 1
ATOM 1129 O O . ILE A 1 134 ? 21.714 -6.166 -15.877 1.00 74.06 134 ILE A O 1
ATOM 1133 N N . LEU A 1 135 ? 21.383 -7.136 -13.882 1.00 66.94 135 LEU A N 1
ATOM 1134 C CA . LEU A 1 135 ? 22.776 -7.491 -13.627 1.00 66.94 135 LEU A CA 1
ATOM 1135 C C . LEU A 1 135 ? 22.998 -8.955 -14.011 1.00 66.94 135 LEU A C 1
ATOM 1137 O O . LEU A 1 135 ? 22.523 -9.855 -13.324 1.00 66.94 135 LEU A O 1
ATOM 1141 N N . ILE A 1 136 ? 23.756 -9.190 -15.082 1.00 67.31 136 ILE A N 1
ATOM 1142 C CA . ILE A 1 136 ? 24.170 -10.533 -15.506 1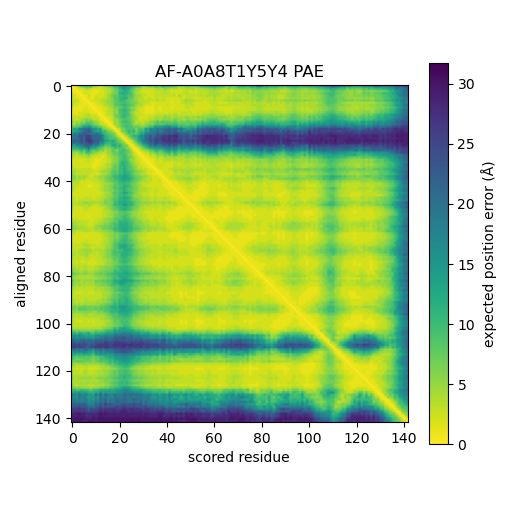.00 67.31 136 ILE A CA 1
ATOM 1143 C C . ILE A 1 136 ? 25.503 -10.861 -14.828 1.00 67.31 136 ILE A C 1
ATOM 1145 O O . ILE A 1 136 ? 26.523 -10.220 -15.098 1.00 67.31 136 ILE A O 1
ATOM 1149 N N . ARG A 1 137 ? 25.531 -11.867 -13.946 1.00 58.94 137 ARG A N 1
ATOM 1150 C CA . ARG A 1 137 ? 26.796 -12.369 -13.386 1.00 58.94 137 ARG A CA 1
ATOM 1151 C C . ARG A 1 137 ? 27.527 -13.224 -14.424 1.00 58.94 137 ARG A C 1
ATOM 1153 O O . ARG A 1 137 ? 27.289 -14.426 -14.529 1.00 58.94 137 ARG A O 1
ATOM 1160 N N . ASN A 1 138 ? 28.476 -12.617 -15.138 1.00 52.75 138 ASN A N 1
ATOM 1161 C CA . ASN A 1 138 ? 29.490 -13.355 -15.890 1.00 52.75 138 ASN A CA 1
ATOM 1162 C C . ASN A 1 138 ? 30.499 -13.981 -14.915 1.00 52.75 138 ASN A C 1
ATOM 1164 O O . ASN A 1 138 ? 31.300 -13.280 -14.301 1.00 52.75 138 ASN A O 1
ATOM 1168 N N . LEU A 1 139 ? 30.476 -15.308 -14.783 1.00 55.69 139 LEU A N 1
ATOM 1169 C CA . LEU A 1 139 ? 31.596 -16.064 -14.220 1.00 55.69 139 LEU A CA 1
ATOM 1170 C C . LEU A 1 139 ? 32.680 -16.159 -15.299 1.00 55.69 139 LEU A C 1
ATOM 1172 O O . LEU A 1 139 ? 32.736 -17.131 -16.047 1.00 55.69 139 LEU A O 1
ATOM 1176 N N . ALA A 1 140 ? 33.504 -15.119 -15.417 1.00 49.03 140 ALA A N 1
ATOM 1177 C CA . ALA A 1 140 ? 34.736 -15.198 -16.186 1.00 49.03 140 ALA A CA 1
ATOM 1178 C C . ALA A 1 140 ? 35.885 -15.655 -15.270 1.00 49.03 140 ALA A C 1
ATOM 1180 O O . ALA A 1 140 ? 36.373 -14.878 -14.455 1.00 49.03 140 ALA A O 1
ATOM 1181 N N . LEU A 1 141 ? 36.289 -16.912 -15.499 1.00 47.19 141 LEU A N 1
ATOM 1182 C CA . LEU A 1 141 ? 37.617 -17.512 -15.304 1.00 47.19 141 LEU A CA 1
ATOM 1183 C C . LEU A 1 141 ? 38.058 -17.828 -13.860 1.00 47.19 141 LEU A C 1
ATOM 1185 O O . LEU A 1 141 ? 38.604 -16.987 -13.149 1.00 47.19 141 LEU A O 1
ATOM 1189 N N . ALA A 1 142 ? 37.869 -19.100 -13.493 1.00 46.47 142 ALA A N 1
ATOM 1190 C CA . ALA A 1 142 ? 38.835 -19.852 -12.693 1.00 46.47 142 ALA A CA 1
ATOM 1191 C C . ALA A 1 142 ? 39.836 -20.531 -13.640 1.00 46.47 142 ALA A C 1
ATOM 1193 O O . ALA A 1 142 ? 39.415 -20.847 -14.780 1.00 46.47 142 ALA A O 1
#

Sequence (142 aa):
MGFMMMDSRVCSMNFDLQGIHNNEEDFVDPCIKQIAKLDQIEISKVLQCDGFLLCVIKDNSRLLVWNPYLGQTRFIKPRNSFHRLDRYALGYDNNHNYKILRLLDDYFFDREHLFGYEIYDFSSDSWRVLLFIILIRNLALA

Mean predicted aligned error: 8.06 Å

Solvent-accessible surface area (backbone atoms only — not comparable to full-atom values): 8589 Å² total; per-residue (Å²): 127,48,76,48,77,55,96,40,34,57,24,41,36,40,70,65,72,87,75,70,58,99,53,102,77,71,77,69,71,67,51,72,44,74,42,72,92,49,72,88,50,54,37,71,47,79,44,76,40,98,76,31,34,43,32,35,32,60,86,37,70,40,36,36,42,34,34,71,90,81,68,44,74,46,79,42,73,53,92,85,70,60,55,94,67,52,43,76,48,64,49,60,50,98,84,69,46,48,32,38,44,38,37,39,70,44,76,49,97,82,46,39,36,41,41,32,35,36,36,33,34,66,89,76,74,42,76,44,82,78,47,77,47,78,46,73,67,77,86,79,77,132

Radius of gyration: 19.78 Å; Cα contacts (8 Å, |Δi|>4): 271; chains: 1; bounding box: 54×40×58 Å

Foldseek 3Di:
DDWDDDPQFIKDKDWDPVPDDPDPPDDTDIDIGTDPVCVVFRFDDWADDPQWIWTQTPVQQWIWIARPVVRDIDIQGDPVGGDPQKDWHWDADPVRWIKIKIWDFDDDPQQWTWTWIWMQTPVVRDIDTDDTDIGGDDPPDD

Secondary structure (DSSP, 8-state):
-EEEEETTEEEEEEE-GGG--S-TT-PPPEEEEE-GGGTTS-EEEEEEETTEEEEEETTSS-EEEEETTTTEEEEE--SS---TT-EEEEEE-TT--EEEEEEEEEE-TTSEEEEEEEEEETTTTEEEEEEEEEEE------